Protein AF-T1B3M4-F1 (afdb_monomer_lite)

Radius of gyration: 19.56 Å; chains: 1; bounding box: 37×28×51 Å

Structure (mmCIF, N/CA/C/O backbone):
data_AF-T1B3M4-F1
#
_entry.id   AF-T1B3M4-F1
#
loop_
_atom_site.group_PDB
_atom_site.id
_atom_site.type_symbol
_atom_site.label_atom_id
_atom_site.label_alt_id
_atom_site.label_comp_id
_atom_site.label_asym_id
_atom_site.label_entity_id
_atom_site.label_seq_id
_atom_site.pdbx_PDB_ins_code
_atom_site.Cartn_x
_atom_site.Cartn_y
_atom_site.Cartn_z
_atom_site.occupancy
_atom_site.B_iso_or_equiv
_atom_site.auth_seq_id
_atom_site.auth_comp_id
_atom_site.auth_asym_id
_atom_site.auth_atom_id
_atom_site.pdbx_PDB_model_num
ATOM 1 N N . ILE A 1 1 ? -6.633 17.328 9.175 1.00 64.88 1 ILE A N 1
ATOM 2 C CA . ILE A 1 1 ? -6.558 16.501 7.938 1.00 64.88 1 ILE A CA 1
ATOM 3 C C . ILE A 1 1 ? -6.954 15.044 8.206 1.00 64.88 1 ILE A C 1
ATOM 5 O O . ILE A 1 1 ? -7.824 14.544 7.504 1.00 64.88 1 ILE A O 1
ATOM 9 N N . VAL A 1 2 ? -6.415 14.377 9.238 1.00 74.56 2 VAL A N 1
ATOM 10 C CA . VAL A 1 2 ? -6.780 12.979 9.587 1.00 74.56 2 VAL A CA 1
ATOM 11 C C . VAL A 1 2 ? -8.292 12.790 9.809 1.00 74.56 2 VAL A C 1
ATOM 13 O O . VAL A 1 2 ? -8.903 11.868 9.264 1.00 74.56 2 VAL A O 1
ATOM 16 N N . GLU A 1 3 ? -8.921 13.703 10.548 1.00 76.19 3 GLU A N 1
ATOM 17 C CA . GLU A 1 3 ? -10.367 13.686 10.828 1.00 76.19 3 GLU A CA 1
ATOM 18 C C . GLU A 1 3 ? -11.231 13.938 9.582 1.00 76.19 3 GLU A C 1
ATOM 20 O O . GLU A 1 3 ? -12.338 13.424 9.479 1.00 76.19 3 GLU A O 1
ATOM 25 N N . GLN A 1 4 ? -10.699 14.658 8.591 1.00 83.38 4 GLN A N 1
ATOM 26 C CA . GLN A 1 4 ? -11.384 14.985 7.332 1.00 83.38 4 GLN A CA 1
ATOM 27 C C . GLN A 1 4 ? -11.185 13.915 6.249 1.00 83.38 4 GLN A C 1
ATOM 29 O O . GLN A 1 4 ? -11.548 14.122 5.095 1.00 83.38 4 GLN A O 1
ATOM 34 N N . THR A 1 5 ? -10.596 12.771 6.607 1.00 89.25 5 THR A N 1
ATOM 35 C CA . THR A 1 5 ? -10.365 11.649 5.694 1.00 89.25 5 THR A CA 1
ATOM 36 C C . THR A 1 5 ? -11.416 10.563 5.955 1.00 89.25 5 THR A C 1
ATOM 38 O O . THR A 1 5 ? -11.250 9.785 6.903 1.00 89.25 5 THR A O 1
ATOM 41 N N . PRO A 1 6 ? -12.513 10.497 5.173 1.00 89.50 6 PRO A N 1
ATOM 42 C CA . PRO A 1 6 ? -13.626 9.584 5.444 1.00 89.50 6 PRO A CA 1
ATOM 43 C C . PRO A 1 6 ? -13.246 8.109 5.269 1.00 89.50 6 PRO A C 1
ATOM 45 O O . PRO A 1 6 ? -13.710 7.270 6.036 1.00 89.50 6 PRO A O 1
ATOM 48 N N . THR A 1 7 ? -12.368 7.804 4.309 1.00 94.94 7 THR A N 1
ATOM 49 C CA . THR A 1 7 ? -11.861 6.452 4.039 1.00 94.94 7 THR A CA 1
ATOM 50 C C . THR A 1 7 ? -10.416 6.339 4.490 1.00 94.94 7 THR A C 1
ATOM 52 O O . THR A 1 7 ? -9.549 7.019 3.947 1.00 94.94 7 THR A O 1
ATOM 55 N N . LYS A 1 8 ? -10.141 5.460 5.450 1.00 95.44 8 LYS A N 1
ATOM 56 C CA . LYS A 1 8 ? -8.786 5.192 5.943 1.00 95.44 8 LYS A CA 1
ATOM 57 C C . LYS A 1 8 ? -8.352 3.789 5.533 1.00 95.44 8 LYS A C 1
ATOM 59 O O . LYS A 1 8 ? -9.151 2.857 5.607 1.00 95.44 8 LYS A O 1
ATOM 64 N N . ILE A 1 9 ? -7.100 3.650 5.107 1.00 96.88 9 ILE A N 1
ATOM 65 C CA . ILE A 1 9 ? -6.488 2.370 4.739 1.00 96.88 9 ILE A CA 1
ATOM 66 C C . ILE A 1 9 ? -5.329 2.116 5.698 1.00 96.88 9 ILE A C 1
ATOM 68 O O . ILE A 1 9 ? -4.428 2.946 5.804 1.00 96.88 9 ILE A O 1
ATOM 72 N N . PHE A 1 10 ? -5.355 0.978 6.386 1.00 96.88 10 PHE A N 1
ATOM 73 C CA . PHE A 1 10 ? -4.313 0.578 7.325 1.00 96.88 10 PHE A CA 1
ATOM 74 C C . PHE A 1 10 ? -3.638 -0.702 6.853 1.00 96.88 10 PHE A C 1
ATOM 76 O O . PHE A 1 10 ? -4.274 -1.752 6.737 1.00 96.88 10 PHE A O 1
ATOM 83 N N . PHE A 1 11 ? -2.338 -0.599 6.612 1.00 97.56 11 PHE A N 1
ATOM 84 C CA . PHE A 1 11 ? -1.478 -1.735 6.312 1.00 97.56 11 PHE A CA 1
ATOM 85 C C . PHE A 1 11 ? -0.997 -2.413 7.600 1.00 97.56 11 PHE A C 1
ATOM 87 O O . PHE A 1 11 ? -1.019 -1.777 8.658 1.00 97.56 11 PHE A O 1
ATOM 94 N N . PRO A 1 12 ? -0.549 -3.678 7.519 1.00 97.62 12 PRO A N 1
ATOM 95 C CA . PRO A 1 12 ? 0.023 -4.387 8.655 1.00 97.62 12 PRO A CA 1
ATOM 96 C C . PRO A 1 12 ? 1.174 -3.585 9.258 1.00 97.62 12 PRO A C 1
ATOM 98 O O . PRO A 1 12 ? 2.078 -3.154 8.541 1.00 97.62 12 PRO A O 1
ATOM 101 N N . ASN A 1 13 ? 1.133 -3.364 10.569 1.00 97.19 13 ASN A N 1
ATOM 102 C CA . ASN A 1 13 ? 2.158 -2.599 11.266 1.00 97.19 13 ASN A CA 1
ATOM 103 C C . ASN A 1 13 ? 2.432 -3.203 12.655 1.00 97.19 13 ASN A C 1
ATOM 105 O O . ASN A 1 13 ? 1.787 -2.810 13.630 1.00 97.19 13 ASN A O 1
ATOM 109 N N . PRO A 1 14 ? 3.429 -4.099 12.785 1.00 95.88 14 PRO A N 1
ATOM 110 C CA . PRO A 1 14 ? 3.823 -4.675 14.074 1.00 95.88 14 PRO A CA 1
ATOM 111 C C . PRO A 1 14 ? 4.272 -3.630 15.105 1.00 95.88 14 PRO A C 1
ATOM 113 O O . PRO A 1 14 ? 4.131 -3.828 16.315 1.00 95.88 14 PRO A O 1
ATOM 116 N N . ALA A 1 15 ? 4.763 -2.480 14.637 1.00 97.00 15 ALA A N 1
ATOM 117 C CA . ALA A 1 15 ? 5.170 -1.358 15.473 1.00 97.00 15 ALA A CA 1
ATOM 118 C C . ALA A 1 15 ? 4.005 -0.420 15.846 1.00 97.00 15 ALA A C 1
ATOM 120 O O . ALA A 1 15 ? 4.235 0.575 16.528 1.00 97.00 15 ALA A O 1
ATOM 121 N N . ALA A 1 16 ? 2.762 -0.721 15.446 1.00 97.06 16 ALA A N 1
ATOM 122 C CA . ALA A 1 16 ? 1.603 0.101 15.781 1.00 97.06 16 ALA A CA 1
ATOM 123 C C . ALA A 1 16 ? 1.446 0.253 17.302 1.00 97.06 16 ALA A C 1
ATOM 125 O O . ALA A 1 16 ? 1.540 -0.725 18.055 1.00 97.06 16 ALA A O 1
ATOM 126 N N . VAL A 1 17 ? 1.169 1.477 17.745 1.00 97.69 17 VAL A N 1
ATOM 127 C CA . VAL A 1 17 ? 0.898 1.812 19.147 1.00 97.69 17 VAL A CA 1
ATOM 128 C C . VAL A 1 17 ? -0.564 2.207 19.317 1.00 97.69 17 VAL A C 1
ATOM 130 O O . VAL A 1 17 ? -1.163 2.816 18.431 1.00 97.69 17 VAL A O 1
ATOM 133 N N . ALA A 1 18 ? -1.153 1.833 20.453 1.00 97.31 18 ALA A N 1
ATOM 134 C CA . ALA A 1 18 ? -2.576 2.050 20.700 1.00 97.31 18 ALA A CA 1
ATOM 135 C C . ALA A 1 18 ? -2.943 3.542 20.755 1.00 97.31 18 ALA A C 1
ATOM 137 O O . ALA A 1 18 ? -4.020 3.902 20.292 1.00 97.31 18 ALA A O 1
ATOM 138 N N . GLU A 1 19 ? -2.043 4.401 21.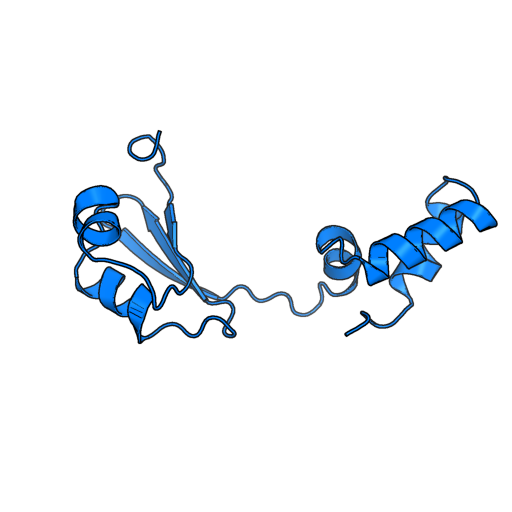245 1.00 97.38 19 GLU A N 1
ATOM 139 C CA . GLU A 1 19 ? -2.248 5.856 21.277 1.00 97.38 19 GLU A CA 1
ATOM 140 C C . GLU A 1 19 ? -2.613 6.399 19.889 1.00 97.38 19 GLU A C 1
ATOM 142 O O . GLU A 1 19 ? -3.690 6.955 19.691 1.00 97.38 19 GLU A O 1
ATOM 147 N N . ASP A 1 20 ? -1.789 6.117 18.884 1.00 96.19 20 ASP A N 1
ATOM 148 C CA . ASP A 1 20 ? -2.033 6.612 17.530 1.00 96.19 20 ASP A CA 1
ATOM 149 C C . ASP A 1 20 ? -3.224 5.907 16.870 1.00 96.19 20 ASP A C 1
ATOM 151 O O . ASP A 1 20 ? -4.052 6.534 16.214 1.00 96.19 20 ASP A O 1
ATOM 155 N N . TYR A 1 21 ? -3.334 4.587 17.030 1.00 96.56 21 TYR A N 1
ATOM 156 C CA . TYR A 1 21 ? -4.279 3.784 16.253 1.00 96.56 21 TYR A CA 1
ATOM 157 C C . TYR A 1 21 ? -5.695 3.792 16.834 1.00 96.56 21 TYR A C 1
ATOM 159 O O . TYR A 1 21 ? -6.670 3.940 16.097 1.00 96.56 21 TYR A O 1
ATOM 167 N N . VAL A 1 22 ? -5.823 3.672 18.150 1.00 96.38 22 VAL A N 1
ATOM 168 C CA . VAL A 1 22 ? -7.116 3.634 18.838 1.00 96.38 22 VAL A CA 1
ATOM 169 C C . VAL A 1 22 ? -7.569 5.051 19.163 1.00 96.38 22 VAL A C 1
ATOM 171 O O . VAL A 1 22 ? -8.669 5.436 18.769 1.00 96.38 22 VAL A O 1
ATOM 174 N N . HIS A 1 23 ? -6.723 5.847 19.825 1.00 93.25 23 HIS A N 1
ATOM 175 C CA . HIS A 1 23 ? -7.097 7.196 20.262 1.00 93.25 23 HIS A CA 1
ATOM 176 C C . HIS A 1 23 ? -6.950 8.237 19.145 1.00 93.25 23 HIS A C 1
ATOM 178 O O . HIS A 1 23 ? -7.817 9.097 19.008 1.00 93.25 23 HIS A O 1
ATOM 184 N N . GLY A 1 24 ? -5.925 8.120 18.295 1.00 92.81 24 GLY A N 1
ATOM 185 C CA . GLY A 1 24 ? -5.708 9.031 17.166 1.00 92.81 24 GLY A CA 1
ATOM 186 C C . GLY A 1 24 ? -6.560 8.723 15.927 1.00 92.81 24 GLY A C 1
ATOM 187 O O . GLY A 1 24 ? -7.174 9.621 15.351 1.00 92.81 24 GLY A O 1
ATOM 188 N N . PHE A 1 25 ? -6.620 7.459 15.494 1.00 92.88 25 PHE A N 1
ATOM 189 C CA . PHE A 1 25 ? -7.317 7.060 14.261 1.00 92.88 25 PHE A CA 1
ATOM 190 C C . PHE A 1 25 ? -8.724 6.486 14.471 1.00 92.88 25 PHE A C 1
ATOM 192 O O . PHE A 1 25 ? -9.444 6.278 13.486 1.00 92.88 25 PHE A O 1
ATOM 199 N N . GLY A 1 26 ? -9.133 6.255 15.721 1.00 93.06 26 GLY A N 1
ATOM 200 C CA . GLY A 1 26 ? -10.464 5.750 16.058 1.00 93.06 26 GLY A CA 1
ATOM 201 C C . GLY A 1 26 ? -10.671 4.276 15.707 1.00 93.06 26 GLY A C 1
ATOM 202 O O . GLY A 1 26 ? -11.796 3.864 15.408 1.00 93.06 26 GLY A O 1
ATOM 203 N N . LEU A 1 27 ? -9.601 3.476 15.678 1.00 96.62 27 LEU A N 1
ATOM 204 C CA . LEU A 1 27 ? -9.725 2.029 15.530 1.00 96.62 27 LEU A CA 1
ATOM 205 C C . LEU A 1 27 ? -10.294 1.418 16.812 1.00 96.62 27 LEU A C 1
ATOM 207 O O . LEU A 1 27 ? -9.973 1.824 17.924 1.00 96.62 27 LEU A O 1
ATOM 211 N N . THR A 1 28 ? -11.115 0.390 16.662 1.00 97.56 28 THR A N 1
ATOM 212 C CA . THR A 1 28 ? -11.481 -0.481 17.779 1.00 97.56 28 THR A CA 1
ATOM 213 C C . THR A 1 28 ? -10.279 -1.329 18.192 1.00 97.56 28 THR A C 1
ATOM 215 O O . THR A 1 28 ? -9.374 -1.586 17.395 1.00 97.56 28 THR A O 1
ATOM 218 N N . GLN A 1 29 ? -10.309 -1.874 19.408 1.00 97.69 29 GLN A N 1
ATOM 219 C CA . GLN A 1 29 ? -9.257 -2.789 19.867 1.00 97.69 29 GLN A CA 1
ATOM 220 C C . GLN A 1 29 ? -9.094 -4.014 18.956 1.00 97.69 29 GLN A C 1
ATOM 222 O O . GLN A 1 29 ? -7.981 -4.489 18.739 1.00 97.69 29 GLN A O 1
ATOM 227 N N . ARG A 1 30 ? -10.192 -4.504 18.363 1.00 97.69 30 ARG A N 1
ATOM 228 C CA . ARG A 1 30 ? -10.161 -5.629 17.421 1.00 97.69 30 ARG A CA 1
ATOM 229 C C . ARG A 1 30 ? -9.452 -5.270 16.118 1.00 97.69 30 ARG A C 1
ATOM 231 O O . ARG A 1 30 ? -8.703 -6.100 15.601 1.00 97.69 30 ARG A O 1
ATOM 238 N N . GLU A 1 31 ? -9.718 -4.075 15.592 1.00 98.19 31 GLU A N 1
ATOM 239 C CA . GLU A 1 31 ? -9.081 -3.552 14.380 1.00 98.19 31 GLU A CA 1
ATOM 240 C C . GLU A 1 31 ? -7.587 -3.287 14.622 1.00 98.19 31 GLU A C 1
ATOM 242 O O . GLU A 1 31 ? -6.756 -3.665 13.800 1.00 98.19 31 GLU A O 1
ATOM 247 N N . PHE A 1 32 ? -7.231 -2.718 15.777 1.00 98.25 32 PHE A N 1
ATOM 248 C CA . PHE A 1 32 ? -5.839 -2.518 16.180 1.00 98.25 32 PHE A CA 1
ATOM 249 C C . PHE A 1 32 ? -5.068 -3.843 16.288 1.00 98.25 32 PHE A C 1
ATOM 251 O O . PHE A 1 32 ? -4.015 -3.985 15.669 1.00 98.25 32 PHE A O 1
ATOM 258 N N . ALA A 1 33 ? -5.617 -4.840 16.992 1.00 98.00 33 ALA A N 1
ATOM 259 C CA . ALA A 1 33 ? -5.003 -6.167 17.094 1.00 98.00 33 ALA A CA 1
ATOM 260 C C . ALA A 1 33 ? -4.840 -6.837 15.719 1.00 98.00 33 ALA A C 1
ATOM 262 O O . ALA A 1 33 ? -3.838 -7.499 15.455 1.00 98.00 33 ALA A O 1
ATOM 263 N N . LEU A 1 34 ? -5.800 -6.628 14.810 1.00 97.56 34 LEU A N 1
ATOM 264 C CA . LEU A 1 34 ? -5.711 -7.133 13.443 1.00 97.56 34 LEU A CA 1
ATOM 265 C C . LEU A 1 34 ? -4.503 -6.543 12.701 1.00 97.56 34 LEU A C 1
ATOM 267 O O . LEU A 1 34 ? -3.713 -7.289 12.128 1.00 97.56 34 LEU A O 1
ATOM 271 N N . ILE A 1 35 ? -4.346 -5.219 12.756 1.00 97.44 35 ILE A N 1
ATOM 272 C CA . ILE A 1 35 ? -3.252 -4.486 12.103 1.00 97.44 35 ILE A CA 1
ATOM 273 C C . ILE A 1 35 ? -1.887 -4.835 12.707 1.00 97.44 35 ILE A C 1
ATOM 275 O O . ILE A 1 35 ? -0.906 -4.939 11.970 1.00 97.44 35 ILE A O 1
ATOM 279 N N . LYS A 1 36 ? -1.811 -4.982 14.034 1.00 97.69 36 LYS A N 1
ATOM 280 C CA . LYS A 1 36 ? -0.545 -5.178 14.746 1.00 97.69 36 LYS A CA 1
ATOM 281 C C . LYS A 1 36 ? -0.036 -6.617 14.683 1.00 97.69 36 LYS A C 1
ATOM 283 O O . LYS A 1 36 ? 1.168 -6.820 14.579 1.00 97.69 36 LYS A O 1
ATOM 288 N N . GLU A 1 37 ? -0.930 -7.600 14.776 1.00 96.38 37 GLU A N 1
ATOM 289 C CA . GLU A 1 37 ? -0.533 -8.983 15.085 1.00 96.38 37 GLU A CA 1
ATOM 290 C C . GLU A 1 37 ? -1.014 -10.017 14.065 1.00 96.38 37 GLU A C 1
ATOM 292 O O . GLU A 1 37 ? -0.400 -11.073 13.947 1.00 96.38 37 GLU A O 1
ATOM 297 N N . GLN A 1 38 ? -2.118 -9.763 13.353 1.00 95.38 38 GLN A N 1
ATOM 298 C CA . GLN A 1 38 ? -2.799 -10.819 12.587 1.00 95.38 38 GLN A CA 1
ATOM 299 C C . GLN A 1 38 ? -2.609 -10.703 11.080 1.00 95.38 38 GLN A C 1
ATOM 301 O O . GLN A 1 38 ? -2.622 -11.719 10.387 1.00 95.38 38 GLN A O 1
ATOM 306 N N . LEU A 1 39 ? -2.479 -9.485 10.551 1.00 95.25 39 LEU A N 1
ATOM 307 C CA . LEU A 1 39 ? -2.179 -9.317 9.139 1.00 95.25 39 LEU A CA 1
ATOM 308 C C . LEU A 1 39 ? -0.681 -9.490 8.889 1.00 95.25 39 LEU A C 1
ATOM 310 O O . LEU A 1 39 ? 0.151 -8.862 9.538 1.00 95.25 39 LEU A O 1
ATOM 314 N N . ASP A 1 40 ? -0.356 -10.305 7.893 1.00 92.19 40 ASP A N 1
ATOM 315 C CA . ASP A 1 40 ? 1.008 -10.475 7.403 1.00 92.19 40 ASP A CA 1
ATOM 316 C C . ASP A 1 40 ? 1.356 -9.345 6.407 1.00 92.19 40 ASP A C 1
ATOM 318 O O . ASP A 1 40 ? 0.629 -9.171 5.418 1.00 92.19 40 ASP A O 1
ATOM 322 N N . PRO A 1 41 ? 2.456 -8.588 6.617 1.00 88.12 41 PRO A N 1
ATOM 323 C CA . PRO A 1 41 ? 2.965 -7.599 5.663 1.00 88.12 41 PRO A CA 1
ATOM 324 C C . PRO A 1 41 ? 3.105 -8.114 4.220 1.00 88.12 41 PRO A C 1
ATOM 326 O O . PRO A 1 41 ? 2.911 -7.347 3.277 1.00 88.12 41 PRO A O 1
ATOM 329 N N . GLY A 1 42 ? 3.409 -9.402 4.027 1.00 86.56 42 GLY A N 1
ATOM 330 C CA . GLY A 1 42 ? 3.560 -10.019 2.706 1.00 86.56 42 GLY A CA 1
ATOM 331 C C . GLY A 1 42 ? 2.243 -10.411 2.027 1.00 86.56 42 GLY A C 1
ATOM 332 O O . GLY A 1 42 ? 2.205 -10.590 0.808 1.00 86.56 42 GLY A O 1
ATOM 333 N N . ALA A 1 43 ? 1.140 -10.502 2.774 1.00 89.06 43 ALA A N 1
ATOM 334 C CA . ALA A 1 43 ? -0.116 -11.069 2.278 1.00 89.06 43 ALA A CA 1
ATOM 335 C C . ALA A 1 43 ? -0.944 -10.121 1.392 1.00 89.06 43 ALA A C 1
ATOM 337 O O . ALA A 1 43 ? -2.021 -10.499 0.926 1.00 89.06 43 ALA A O 1
ATOM 338 N N . ARG A 1 44 ? -0.469 -8.888 1.159 1.00 92.25 44 ARG A N 1
ATOM 339 C CA . ARG A 1 44 ? -1.189 -7.838 0.408 1.00 92.25 44 ARG A CA 1
ATOM 340 C C . ARG A 1 44 ? -2.586 -7.564 0.973 1.00 92.25 44 ARG A C 1
ATOM 342 O O . ARG A 1 44 ? -3.511 -7.239 0.230 1.00 92.25 44 ARG A O 1
ATOM 349 N N . MET A 1 45 ? -2.741 -7.719 2.285 1.00 96.50 45 MET A N 1
ATOM 350 C CA . MET A 1 45 ? -3.988 -7.450 2.990 1.00 96.50 45 MET A CA 1
ATOM 351 C C . MET A 1 45 ? -3.911 -6.133 3.752 1.00 96.50 45 MET A C 1
ATOM 353 O O 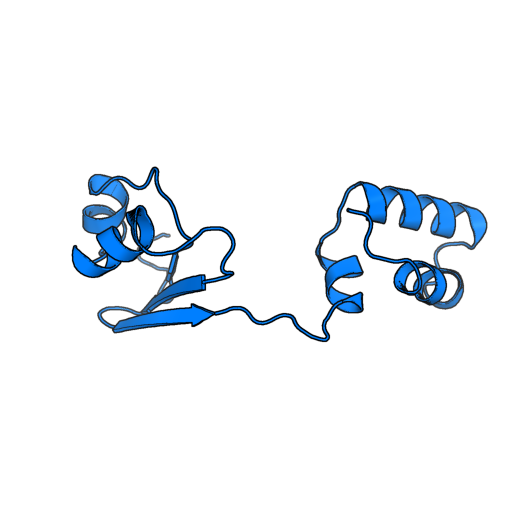. MET A 1 45 ? -2.859 -5.770 4.273 1.00 96.50 45 MET A O 1
ATOM 357 N N . PHE A 1 46 ? -5.034 -5.429 3.839 1.00 97.81 46 PHE A N 1
ATOM 358 C CA . PHE A 1 46 ? -5.155 -4.184 4.596 1.00 97.81 46 PHE A CA 1
ATOM 359 C C . PHE A 1 46 ? -6.586 -3.977 5.082 1.00 97.81 46 PHE A C 1
ATOM 361 O O . PHE A 1 46 ? -7.541 -4.502 4.508 1.00 97.81 46 PHE A O 1
ATOM 368 N N . LEU A 1 47 ? -6.732 -3.184 6.140 1.00 98.12 47 LEU A N 1
ATOM 369 C CA . LEU A 1 47 ? -8.030 -2.769 6.654 1.00 98.12 47 LEU A CA 1
ATOM 370 C C . LEU A 1 47 ? -8.477 -1.489 5.943 1.00 98.12 47 LEU A C 1
ATOM 372 O O . LEU A 1 47 ? -7.760 -0.490 5.963 1.00 98.12 47 LEU A O 1
ATOM 376 N N . VAL A 1 48 ? -9.679 -1.492 5.376 1.00 97.94 48 VAL A N 1
ATOM 377 C CA . VAL A 1 48 ? -10.374 -0.278 4.936 1.00 97.94 48 VAL A CA 1
ATOM 378 C C . VAL A 1 48 ? -11.402 0.087 5.996 1.00 97.94 48 VAL A C 1
ATOM 380 O O . VAL A 1 48 ? -12.229 -0.749 6.350 1.00 97.94 48 VAL A O 1
ATOM 383 N N . LYS A 1 49 ? -11.367 1.324 6.495 1.00 96.50 49 LYS A N 1
ATOM 384 C CA . LYS A 1 49 ? -12.305 1.848 7.496 1.00 96.50 49 LYS A CA 1
ATOM 385 C C . LYS A 1 49 ? -13.040 3.075 6.965 1.00 96.50 49 LYS A C 1
ATOM 387 O O . LYS A 1 49 ? -12.408 4.015 6.482 1.00 96.50 49 LYS A O 1
ATOM 392 N N . GLN A 1 50 ? -14.362 3.080 7.118 1.00 95.12 50 GLN A N 1
ATOM 393 C CA . GLN A 1 50 ? -15.241 4.220 6.860 1.00 95.12 50 GLN A CA 1
ATOM 394 C C . GLN A 1 50 ? -16.199 4.396 8.039 1.00 95.12 50 GLN A C 1
ATOM 396 O O . GLN A 1 50 ? -17.095 3.584 8.267 1.00 95.12 50 GLN A O 1
ATOM 401 N N . GLY A 1 51 ? -15.982 5.453 8.825 1.00 90.00 51 GLY A N 1
ATOM 402 C CA . GLY A 1 51 ? -16.711 5.665 10.076 1.00 90.00 51 GLY A CA 1
ATOM 403 C C . GLY A 1 51 ? -16.594 4.454 11.011 1.00 90.00 51 GLY A C 1
ATOM 404 O O . GLY A 1 51 ? -15.491 4.044 11.375 1.00 90.00 51 GLY A O 1
ATOM 405 N N . GLN A 1 52 ? -17.736 3.860 11.359 1.00 91.25 52 GLN A N 1
ATOM 406 C CA . GLN A 1 52 ? -17.815 2.698 12.254 1.00 91.25 52 GLN A CA 1
ATOM 407 C C . GLN A 1 52 ? -17.687 1.348 11.537 1.00 91.25 52 GLN A C 1
ATOM 409 O O . GLN A 1 52 ? -17.699 0.311 12.195 1.00 91.25 52 GLN A O 1
ATOM 414 N N . GLN A 1 53 ? -17.583 1.344 10.209 1.00 95.56 53 GLN A N 1
ATOM 415 C CA . GLN A 1 53 ? -17.482 0.127 9.412 1.00 95.56 53 GLN A CA 1
ATOM 416 C C . GLN A 1 53 ? -16.040 -0.109 8.983 1.00 95.56 53 GLN A C 1
ATOM 418 O O . GLN A 1 53 ? -15.320 0.831 8.631 1.00 95.56 53 GLN A O 1
ATOM 423 N N . SER A 1 54 ? -15.632 -1.373 8.971 1.00 97.19 54 SER A N 1
ATOM 424 C CA . SER A 1 54 ? -14.355 -1.769 8.399 1.00 97.19 54 SER A CA 1
ATOM 425 C C . SER A 1 54 ? -14.401 -3.149 7.767 1.00 97.19 54 SER A C 1
ATOM 427 O O . SER A 1 54 ? -15.195 -4.011 8.148 1.00 97.19 54 SER A O 1
ATOM 429 N N . VAL A 1 55 ? -13.553 -3.333 6.760 1.00 97.75 55 VAL A N 1
ATOM 430 C CA . VAL A 1 55 ? -13.393 -4.584 6.020 1.00 97.75 55 VAL A CA 1
ATOM 431 C C . VAL A 1 55 ? -11.913 -4.853 5.800 1.00 97.75 55 VAL A C 1
ATOM 433 O O . VAL A 1 55 ? -11.126 -3.926 5.604 1.00 97.75 55 VAL A O 1
ATOM 436 N N . VAL A 1 56 ? -11.527 -6.125 5.822 1.00 97.62 56 VAL A N 1
ATOM 437 C CA . VAL A 1 56 ? -10.197 -6.539 5.372 1.00 97.62 56 VAL A CA 1
ATOM 438 C C . VAL A 1 56 ? -10.280 -6.832 3.883 1.00 97.62 56 VAL A C 1
ATOM 440 O O . VAL A 1 56 ? -11.090 -7.652 3.454 1.00 97.62 56 VAL A O 1
ATOM 443 N N . CYS A 1 57 ? -9.437 -6.166 3.108 1.00 97.38 57 CYS A N 1
ATOM 444 C CA . CYS A 1 57 ? -9.310 -6.373 1.673 1.00 97.38 57 CYS A CA 1
ATOM 445 C C . CYS A 1 57 ? -7.998 -7.096 1.368 1.00 97.38 57 CYS A C 1
ATOM 447 O O . CYS A 1 57 ? -7.010 -6.910 2.077 1.00 97.38 57 CYS A O 1
ATOM 449 N N . ARG A 1 58 ? -7.978 -7.868 0.276 1.00 95.75 58 ARG A N 1
ATOM 450 C CA . ARG A 1 58 ? -6.755 -8.399 -0.337 1.00 95.75 58 ARG A CA 1
ATOM 451 C C . ARG A 1 58 ? -6.545 -7.725 -1.687 1.00 95.75 58 ARG A C 1
ATOM 453 O O . ARG A 1 58 ? -7.454 -7.730 -2.513 1.00 95.75 58 ARG A O 1
ATOM 460 N N . LEU A 1 59 ? -5.353 -7.186 -1.919 1.00 93.44 59 LEU A N 1
ATOM 461 C CA . LEU A 1 59 ? -4.953 -6.653 -3.216 1.00 93.44 59 LEU A CA 1
ATOM 462 C C . LEU A 1 59 ? -4.363 -7.765 -4.077 1.00 93.44 59 LEU A C 1
ATOM 464 O O . LEU A 1 59 ? -3.190 -8.127 -3.959 1.00 93.44 59 LEU A O 1
ATOM 468 N N . ASP A 1 60 ? -5.211 -8.303 -4.942 1.00 91.94 60 ASP A N 1
ATOM 469 C CA . ASP A 1 60 ? -4.807 -9.221 -5.992 1.00 91.94 60 ASP A CA 1
ATOM 470 C C . ASP A 1 60 ? -4.316 -8.425 -7.206 1.00 91.94 60 ASP A C 1
ATOM 472 O O . ASP A 1 60 ? -5.032 -7.565 -7.713 1.00 91.94 60 ASP A O 1
ATOM 476 N N . LEU A 1 61 ? -3.080 -8.681 -7.631 1.00 89.94 61 LEU A N 1
ATOM 477 C CA . LEU A 1 61 ? -2.469 -8.046 -8.809 1.00 89.94 61 LEU A CA 1
ATOM 478 C C . LEU A 1 61 ? -2.070 -9.093 -9.852 1.00 89.94 61 LEU A C 1
ATOM 480 O O . LEU A 1 61 ? -1.194 -8.835 -10.673 1.00 89.94 61 LEU A O 1
ATOM 484 N N . SER A 1 62 ? -2.633 -10.299 -9.764 1.00 91.00 62 SER A N 1
ATOM 485 C CA . SER A 1 62 ? -2.415 -11.326 -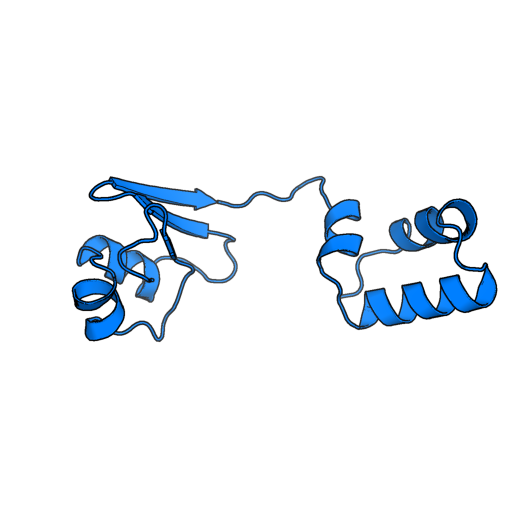10.780 1.00 91.00 62 SER A CA 1
ATOM 486 C C . SER A 1 62 ? -2.851 -10.812 -12.154 1.00 91.00 62 SER A C 1
ATOM 488 O O . SER A 1 62 ? -3.927 -10.231 -12.293 1.00 91.00 62 SER A O 1
ATOM 490 N N . GLY A 1 63 ? -1.997 -10.991 -13.165 1.00 91.62 63 GLY A N 1
ATOM 491 C CA . GLY A 1 63 ? -2.267 -10.529 -14.528 1.00 91.62 63 GLY A CA 1
ATOM 492 C C . GLY A 1 63 ? -1.967 -9.049 -14.783 1.00 91.62 63 GLY A C 1
ATOM 493 O O . GLY A 1 63 ? -2.261 -8.573 -15.875 1.00 91.62 63 GLY A O 1
ATOM 494 N N . LEU A 1 64 ? -1.416 -8.320 -13.801 1.00 91.50 64 LEU A N 1
ATOM 495 C CA . LEU A 1 64 ? -1.003 -6.915 -13.935 1.00 91.50 64 LEU A CA 1
ATOM 496 C C . LEU A 1 64 ? 0.524 -6.755 -13.967 1.00 91.50 64 LEU A C 1
ATOM 498 O O . LEU A 1 64 ? 1.075 -5.768 -13.478 1.00 91.50 64 LEU A O 1
ATOM 502 N N . GLU A 1 65 ? 1.258 -7.752 -14.458 1.00 88.88 65 GLU A N 1
ATOM 503 C CA . GLU A 1 65 ? 2.721 -7.766 -14.398 1.00 88.88 65 GLU A CA 1
ATOM 504 C C . GLU A 1 65 ? 3.340 -6.607 -15.194 1.00 88.88 65 GLU A C 1
ATOM 506 O O . GLU A 1 65 ? 4.289 -5.978 -14.717 1.00 88.88 65 GLU A O 1
ATOM 511 N N . ALA A 1 66 ? 2.781 -6.286 -16.364 1.00 89.00 66 ALA A N 1
ATOM 512 C CA . ALA A 1 66 ? 3.241 -5.191 -17.216 1.00 89.00 66 ALA A CA 1
ATOM 513 C C . ALA A 1 66 ? 3.008 -3.825 -16.549 1.00 89.00 66 ALA A C 1
ATOM 515 O O . ALA A 1 66 ? 3.923 -3.008 -16.431 1.00 89.00 66 ALA A O 1
ATOM 516 N N . GLU A 1 67 ? 1.806 -3.602 -16.024 1.00 90.75 67 GLU A N 1
ATOM 517 C CA . GLU A 1 67 ? 1.430 -2.399 -15.286 1.00 90.75 67 GLU A CA 1
ATOM 518 C C . GLU A 1 67 ? 2.303 -2.245 -14.042 1.00 90.75 67 GLU A C 1
ATOM 520 O O . GLU A 1 67 ? 2.790 -1.153 -13.747 1.00 90.75 67 GLU A O 1
ATOM 525 N N . MET A 1 68 ? 2.576 -3.345 -13.338 1.00 90.00 68 MET A N 1
ATOM 526 C CA . MET A 1 68 ? 3.454 -3.338 -12.176 1.00 90.00 68 MET A CA 1
ATOM 527 C C . MET A 1 68 ? 4.901 -3.005 -12.533 1.00 90.00 68 MET A C 1
ATOM 529 O O . MET A 1 68 ? 5.572 -2.352 -11.730 1.00 90.00 68 MET A O 1
ATOM 533 N N . GLN A 1 69 ? 5.408 -3.388 -13.708 1.00 87.81 69 GLN A N 1
ATOM 534 C CA . GLN A 1 69 ? 6.733 -2.939 -14.149 1.00 87.81 69 GLN A CA 1
ATOM 535 C C . GLN A 1 69 ? 6.793 -1.424 -14.334 1.00 87.81 69 GLN A C 1
ATOM 537 O O . GLN A 1 69 ? 7.775 -0.806 -13.923 1.00 87.81 69 GLN A O 1
ATOM 542 N N . VAL A 1 70 ? 5.730 -0.825 -14.870 1.00 88.62 70 VAL A N 1
ATOM 543 C CA . VAL A 1 70 ? 5.644 0.626 -15.078 1.00 88.62 70 VAL A CA 1
ATOM 544 C C . VAL A 1 70 ? 5.453 1.369 -13.751 1.00 88.62 70 VAL A C 1
ATOM 546 O O . VAL A 1 70 ? 6.197 2.298 -13.447 1.00 88.62 70 VAL A O 1
ATOM 549 N N . ILE A 1 71 ? 4.491 0.948 -12.927 1.00 89.94 71 I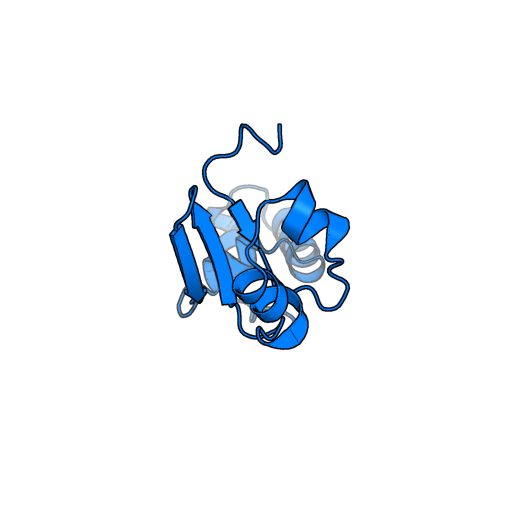LE A N 1
ATOM 550 C CA . ILE A 1 71 ? 4.074 1.674 -11.716 1.00 89.94 71 ILE A CA 1
ATOM 551 C C . ILE A 1 71 ? 5.072 1.497 -10.565 1.00 89.94 71 ILE A C 1
ATOM 553 O O . ILE A 1 71 ? 5.239 2.402 -9.751 1.00 89.94 71 ILE A O 1
ATOM 557 N N . SER A 1 72 ? 5.761 0.352 -10.477 1.00 88.75 72 SER A N 1
ATOM 558 C CA . SER A 1 72 ? 6.669 0.077 -9.351 1.00 88.75 72 SER A CA 1
ATOM 559 C C . SER A 1 72 ? 7.898 0.985 -9.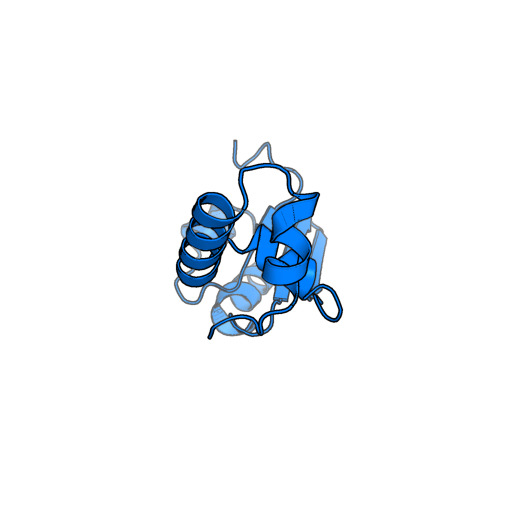299 1.00 88.75 72 SER A C 1
ATOM 561 O O . SER A 1 72 ? 8.518 1.072 -8.241 1.00 88.75 72 SER A O 1
ATOM 563 N N . ALA A 1 73 ? 8.272 1.615 -10.423 1.00 87.19 73 ALA A N 1
ATOM 564 C CA . ALA A 1 73 ? 9.416 2.522 -10.547 1.00 87.19 73 ALA A CA 1
ATOM 565 C C . ALA A 1 73 ? 10.704 2.010 -9.861 1.00 87.19 73 ALA A C 1
ATOM 567 O O . ALA A 1 73 ? 11.502 2.785 -9.330 1.00 87.19 73 ALA A O 1
ATOM 568 N N . ARG A 1 74 ? 10.918 0.686 -9.855 1.00 90.06 74 ARG A N 1
ATOM 569 C CA . ARG A 1 74 ? 12.090 0.059 -9.226 1.00 90.06 74 ARG A CA 1
ATOM 570 C C . ARG A 1 74 ? 13.365 0.592 -9.865 1.00 90.06 74 ARG A C 1
ATOM 572 O O . ARG A 1 74 ? 13.422 0.761 -11.081 1.00 90.06 74 ARG A O 1
ATOM 579 N N . SER A 1 75 ? 14.429 0.775 -9.083 1.00 92.88 75 SER A N 1
ATOM 580 C CA . SER A 1 75 ? 15.697 1.311 -9.602 1.00 92.88 75 SER A CA 1
ATOM 581 C C . SER A 1 75 ? 16.272 0.485 -10.759 1.00 92.88 75 SER A C 1
ATOM 583 O O . SER A 1 75 ? 16.863 1.048 -11.675 1.00 92.88 75 SER A O 1
ATOM 585 N N . SER A 1 76 ? 16.089 -0.840 -10.745 1.00 90.62 76 SER A N 1
ATOM 586 C CA . SER A 1 76 ? 16.446 -1.733 -11.856 1.00 90.62 76 SER A CA 1
ATOM 587 C C . SER A 1 76 ? 15.641 -1.427 -13.124 1.00 90.62 76 SER A C 1
ATOM 589 O O . SER A 1 76 ? 16.231 -1.244 -14.190 1.00 90.62 76 SER A O 1
ATOM 591 N N . GLY A 1 77 ? 14.319 -1.291 -12.996 1.00 91.56 77 GLY A N 1
ATOM 592 C CA . GLY A 1 77 ? 13.421 -0.889 -14.080 1.00 91.56 77 GLY A CA 1
ATOM 593 C C . GLY A 1 77 ? 13.770 0.491 -14.640 1.00 91.56 77 GLY A C 1
ATOM 594 O O . GLY A 1 77 ? 13.924 0.638 -15.848 1.00 91.56 77 GLY A O 1
ATOM 595 N N . LEU A 1 78 ? 14.010 1.480 -13.776 1.00 93.38 78 LEU A N 1
ATOM 596 C CA . LEU A 1 78 ? 14.390 2.832 -14.195 1.00 93.38 78 LEU A CA 1
ATOM 597 C C . LEU A 1 78 ? 15.728 2.865 -14.943 1.00 93.38 78 LEU A C 1
ATOM 599 O O . LEU A 1 78 ? 15.831 3.538 -15.966 1.00 93.38 78 LEU A O 1
ATOM 603 N N . ARG A 1 79 ? 16.743 2.115 -14.486 1.00 94.25 79 ARG A N 1
ATOM 604 C CA . ARG A 1 79 ? 18.028 1.999 -15.203 1.00 94.25 79 ARG A CA 1
ATOM 605 C C . ARG A 1 79 ? 17.838 1.431 -16.604 1.00 94.25 79 ARG A C 1
ATOM 607 O O . ARG A 1 79 ? 18.400 1.953 -17.561 1.00 94.25 79 ARG A O 1
ATOM 614 N N . ARG A 1 80 ? 17.024 0.384 -16.723 1.00 92.62 80 ARG A N 1
ATOM 615 C CA . ARG A 1 80 ? 16.732 -0.250 -18.006 1.00 92.62 80 ARG A CA 1
ATOM 616 C C . ARG A 1 80 ? 15.946 0.665 -18.938 1.00 92.62 80 ARG A C 1
ATOM 618 O O . ARG A 1 80 ? 16.325 0.812 -20.094 1.00 92.62 80 ARG A O 1
ATOM 625 N N . MET A 1 81 ? 14.901 1.311 -18.427 1.00 94.38 81 MET A N 1
ATOM 626 C CA . MET A 1 81 ? 14.145 2.321 -19.163 1.00 94.38 81 MET A CA 1
ATOM 627 C C . MET A 1 81 ? 15.079 3.427 -19.670 1.00 94.38 81 MET A C 1
ATOM 629 O O . MET A 1 81 ? 15.031 3.773 -20.842 1.00 94.38 81 MET A O 1
ATOM 633 N N . SER A 1 82 ? 15.982 3.932 -18.824 1.00 95.38 82 SER A N 1
ATOM 634 C CA . SER A 1 82 ? 16.943 4.969 -19.216 1.00 95.38 82 SER A CA 1
ATOM 635 C C . SER A 1 82 ? 17.899 4.520 -20.323 1.00 95.38 82 SER A C 1
ATOM 637 O O . SER A 1 82 ? 18.219 5.329 -21.190 1.00 95.38 82 SER A O 1
ATOM 639 N N . ALA A 1 83 ? 18.354 3.264 -20.309 1.00 95.81 83 ALA A N 1
ATOM 640 C CA . ALA A 1 83 ? 19.190 2.716 -21.377 1.00 95.81 83 ALA A CA 1
ATOM 641 C C . ALA A 1 83 ? 18.419 2.637 -22.703 1.00 95.81 83 ALA A C 1
ATOM 643 O O . ALA A 1 83 ? 18.886 3.138 -23.722 1.00 95.81 83 ALA A O 1
ATOM 644 N N . LEU A 1 84 ? 17.191 2.112 -22.670 1.00 95.75 84 LEU A N 1
ATOM 645 C CA . LEU A 1 84 ? 16.342 2.019 -23.857 1.00 95.75 84 LEU A CA 1
ATOM 646 C C . LEU A 1 84 ? 15.985 3.400 -24.428 1.00 95.75 84 LEU A C 1
ATOM 648 O O . LEU A 1 84 ? 16.015 3.587 -25.641 1.00 95.75 84 LEU A O 1
ATOM 652 N N . LEU A 1 85 ? 15.709 4.382 -23.564 1.00 96.75 85 LEU A N 1
ATOM 653 C CA . LEU A 1 85 ? 15.472 5.771 -23.967 1.00 96.75 85 LEU A CA 1
ATOM 654 C C . LEU A 1 85 ? 16.702 6.394 -24.640 1.00 96.75 85 LEU A C 1
ATOM 656 O O . LEU A 1 85 ? 16.560 7.145 -25.604 1.00 96.75 85 LEU A O 1
ATOM 660 N N . HIS A 1 86 ? 17.906 6.090 -24.146 1.00 97.31 86 HIS A N 1
ATOM 661 C CA . HIS A 1 86 ? 19.152 6.577 -24.737 1.00 97.31 86 HIS A CA 1
ATOM 662 C C . HIS A 1 86 ? 19.410 5.963 -26.119 1.00 97.31 86 HIS A C 1
ATOM 664 O O . HIS A 1 86 ? 19.806 6.668 -27.043 1.00 97.31 86 HIS A O 1
ATOM 670 N N . GLU A 1 87 ? 19.151 4.664 -26.271 1.00 96.56 87 GLU A N 1
ATOM 671 C CA . GLU A 1 87 ? 19.405 3.922 -27.509 1.00 96.56 87 GLU A CA 1
ATOM 672 C C . GLU A 1 87 ? 18.342 4.164 -28.592 1.00 96.56 87 GLU A C 1
ATOM 674 O O . GLU A 1 87 ? 18.655 4.118 -29.781 1.00 96.56 87 GLU A O 1
ATOM 679 N N . ARG A 1 88 ? 17.082 4.400 -28.201 1.00 96.25 88 ARG A N 1
ATOM 680 C CA . ARG A 1 88 ? 15.920 4.342 -29.113 1.00 96.25 88 ARG A CA 1
ATOM 681 C C . ARG A 1 88 ? 15.078 5.617 -29.155 1.00 96.25 88 ARG A C 1
ATOM 683 O O . ARG A 1 88 ? 14.081 5.689 -29.881 1.00 96.25 88 ARG A O 1
ATOM 690 N N . GLY A 1 89 ? 15.490 6.636 -28.404 1.00 95.75 89 GLY A N 1
ATOM 691 C CA . GLY A 1 89 ? 14.777 7.899 -28.275 1.00 95.75 89 GLY A CA 1
ATOM 692 C C . GLY A 1 89 ? 13.575 7.813 -27.335 1.00 95.75 89 GLY A C 1
ATOM 693 O O . GLY A 1 89 ? 13.323 6.804 -26.682 1.00 95.75 89 GLY A O 1
ATOM 694 N N . THR A 1 90 ? 12.827 8.911 -27.246 1.00 96.06 90 THR A N 1
ATOM 695 C CA . THR A 1 90 ? 11.791 9.094 -26.221 1.00 96.06 90 THR A CA 1
ATOM 696 C C . THR A 1 90 ? 10.395 8.630 -26.627 1.00 96.06 90 THR A C 1
ATOM 698 O O . THR A 1 90 ? 9.548 8.501 -25.745 1.00 96.06 90 THR A O 1
ATOM 701 N N . ASP A 1 91 ? 10.138 8.350 -27.912 1.00 97.06 91 ASP A N 1
ATOM 702 C CA . ASP A 1 91 ? 8.840 7.831 -28.367 1.00 97.06 91 ASP A CA 1
ATOM 703 C C . ASP A 1 91 ? 8.600 6.429 -27.769 1.00 97.06 91 ASP A C 1
ATOM 705 O O . ASP A 1 91 ? 9.364 5.509 -28.078 1.00 97.06 91 ASP A O 1
ATOM 709 N N . PRO A 1 92 ? 7.558 6.233 -26.931 1.00 94.38 92 PRO A N 1
ATOM 710 C CA . PRO A 1 92 ? 7.248 4.943 -26.314 1.00 94.38 92 PRO A CA 1
ATOM 711 C C . PRO A 1 92 ? 7.133 3.787 -27.303 1.00 94.38 92 PRO A C 1
ATOM 713 O O . PRO A 1 92 ? 7.484 2.661 -26.957 1.00 94.38 92 PRO A O 1
ATOM 716 N N . LYS A 1 93 ? 6.719 4.055 -28.548 1.00 96.25 93 LYS A N 1
ATOM 717 C CA . LYS A 1 93 ? 6.626 3.032 -29.602 1.00 96.25 93 LYS A CA 1
ATOM 718 C C . LYS A 1 93 ? 7.963 2.355 -29.907 1.00 96.25 93 LYS A C 1
ATOM 720 O O . LYS A 1 93 ? 7.970 1.256 -30.445 1.00 96.25 93 LYS A O 1
ATOM 725 N N . ASN A 1 94 ? 9.080 2.997 -29.571 1.00 96.25 94 ASN A N 1
ATOM 726 C CA . ASN A 1 94 ? 10.412 2.493 -29.886 1.00 96.25 94 ASN A CA 1
ATOM 727 C C . ASN A 1 94 ? 11.013 1.623 -28.769 1.00 96.25 94 ASN A C 1
ATOM 729 O O . ASN A 1 94 ? 11.962 0.880 -29.025 1.00 96.25 94 ASN A O 1
ATOM 733 N N . TRP A 1 95 ? 10.520 1.728 -27.530 1.00 94.56 95 TRP A N 1
ATOM 734 C CA . TRP A 1 95 ? 11.182 1.129 -26.364 1.00 94.56 95 TRP A CA 1
ATOM 735 C C . TRP A 1 95 ? 10.260 0.429 -25.363 1.00 94.56 95 TRP A C 1
ATOM 737 O O . TRP A 1 95 ? 10.754 -0.364 -24.561 1.00 94.56 95 TRP A O 1
ATOM 747 N N . LEU A 1 96 ? 8.954 0.711 -25.368 1.00 93.88 96 LEU A N 1
ATOM 748 C CA . LEU A 1 96 ? 8.042 0.224 -24.333 1.00 93.88 96 LEU A CA 1
ATOM 749 C C . LEU A 1 96 ? 7.854 -1.296 -24.386 1.00 93.88 96 LEU A C 1
ATOM 751 O O . LEU A 1 96 ? 7.933 -1.937 -23.345 1.00 93.88 96 LEU A O 1
ATOM 755 N N . ASP A 1 97 ? 7.662 -1.877 -25.570 1.00 93.75 97 ASP A N 1
ATOM 756 C CA . ASP A 1 97 ? 7.459 -3.327 -25.710 1.00 93.75 97 ASP A CA 1
ATOM 757 C C . ASP A 1 97 ? 8.679 -4.106 -25.218 1.00 93.75 97 ASP A C 1
ATOM 759 O O . ASP A 1 97 ? 8.555 -5.048 -24.437 1.00 93.75 97 ASP A O 1
ATOM 763 N N . ASP A 1 98 ? 9.876 -3.643 -25.580 1.00 92.38 98 ASP A N 1
ATOM 764 C CA . ASP A 1 98 ? 11.117 -4.182 -25.047 1.00 92.38 98 ASP A CA 1
ATOM 765 C C . ASP A 1 98 ? 11.153 -4.030 -23.531 1.00 92.38 98 ASP A C 1
ATOM 767 O O . ASP A 1 98 ? 11.433 -5.005 -22.834 1.00 92.38 98 ASP A O 1
ATOM 771 N N . PHE A 1 99 ? 10.834 -2.846 -22.996 1.00 92.81 99 PHE A N 1
ATOM 772 C CA . PHE A 1 99 ? 10.767 -2.628 -21.554 1.00 92.81 99 PHE A CA 1
ATOM 773 C C . PHE A 1 99 ? 9.816 -3.623 -20.860 1.00 92.81 99 PHE A C 1
ATOM 775 O O . PHE A 1 99 ? 10.200 -4.217 -19.860 1.00 92.81 99 PHE A O 1
ATOM 782 N N . LEU A 1 100 ? 8.640 -3.898 -21.410 1.00 91.81 100 LEU A N 1
ATOM 783 C CA . LEU A 1 100 ? 7.675 -4.822 -20.806 1.00 91.81 100 LEU A CA 1
ATOM 784 C C . LEU A 1 100 ? 8.041 -6.304 -20.993 1.00 91.81 100 LEU A C 1
ATOM 786 O O . LEU A 1 100 ? 7.658 -7.137 -20.174 1.00 91.81 100 LEU A O 1
ATOM 790 N N . ALA A 1 101 ? 8.806 -6.643 -22.033 1.00 88.50 101 ALA A N 1
ATOM 791 C CA . ALA A 1 101 ? 9.176 -8.022 -22.351 1.00 88.50 101 ALA A CA 1
ATOM 792 C C . ALA A 1 101 ? 10.229 -8.634 -21.409 1.00 88.50 101 ALA A C 1
ATOM 794 O O . ALA A 1 101 ? 10.413 -9.853 -21.417 1.00 88.50 101 ALA A O 1
ATOM 795 N N . ALA A 1 102 ? 10.947 -7.837 -20.607 1.00 78.12 102 ALA A N 1
ATOM 796 C CA . ALA A 1 102 ? 11.870 -8.432 -19.640 1.00 78.12 102 ALA A CA 1
ATOM 797 C C . ALA A 1 102 ? 11.121 -9.002 -18.440 1.00 78.12 102 ALA A C 1
ATOM 799 O O . ALA A 1 102 ? 10.121 -8.429 -18.013 1.00 78.12 102 ALA A O 1
ATOM 800 N N . PRO A 1 103 ? 11.648 -10.066 -17.818 1.00 67.06 103 PRO A N 1
ATOM 801 C CA . PRO A 1 103 ? 11.180 -10.472 -16.506 1.00 67.06 103 PRO A CA 1
ATOM 802 C C . PRO A 1 103 ? 11.365 -9.321 -15.510 1.00 67.06 103 PRO A C 1
ATOM 804 O O . PRO A 1 103 ? 12.353 -8.580 -15.569 1.00 67.06 103 PRO A O 1
ATOM 807 N N . ALA A 1 104 ? 10.414 -9.176 -14.585 1.00 60.78 104 ALA A N 1
ATOM 808 C CA . ALA A 1 104 ? 10.560 -8.246 -13.476 1.00 60.78 104 ALA A CA 1
ATOM 809 C C . ALA A 1 104 ? 11.841 -8.616 -12.712 1.00 60.78 104 ALA A C 1
ATOM 811 O O . ALA A 1 104 ? 11.934 -9.712 -12.166 1.00 60.78 104 ALA A O 1
ATOM 812 N N . ALA A 1 105 ? 12.846 -7.738 -12.742 1.00 53.88 105 ALA A N 1
ATOM 813 C CA . ALA A 1 105 ? 14.088 -7.959 -12.012 1.00 53.88 105 ALA A CA 1
ATOM 814 C C . ALA A 1 105 ? 13.785 -8.036 -10.507 1.00 53.88 105 ALA A C 1
ATOM 816 O O . ALA A 1 105 ? 13.106 -7.143 -9.985 1.00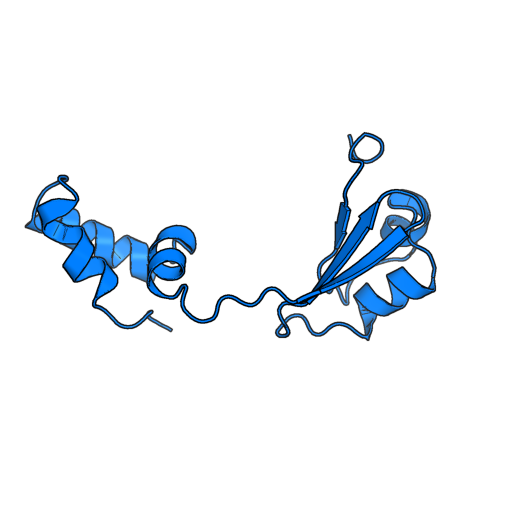 53.88 105 ALA A O 1
ATOM 817 N N . GLU A 1 106 ? 14.268 -9.107 -9.873 1.00 45.50 106 GLU A N 1
ATOM 818 C CA . GLU A 1 106 ? 14.160 -9.391 -8.434 1.00 45.50 106 GLU A CA 1
ATOM 819 C C . GLU A 1 106 ? 14.859 -8.318 -7.582 1.00 45.50 106 GLU A C 1
ATOM 821 O O . GLU A 1 106 ? 15.949 -7.839 -7.988 1.00 45.50 106 GLU A O 1
#

InterPro domains:
  IPR027417 P-loop containing nucleoside triphosphate hydrolase [G3DSA:3.40.50.300] (1-71)

Organism: NCBI:txid410659

Sequence (106 aa):
IVEQTPTKIFFPNPAAVAEDYVHGFGLTQREFALIKEQLDPGARMFLVKQGQQSVVCRLDLSGLEAEMQVISARSSGLRRMSALLHERGTDPKNWLDDFLAAPAAE

Secondary structure (DSSP, 8-state):
--TT-SEEEE---TT--HIIIIIIT---HHHHHIIIIIS-GGGTEEEEEETTEEEEEE---TT-HHHHHHHT--HHHHHHHHHHHHHH-S-GGGTHHHHHHS----

pLDDT: mean 91.95, std 8.82, range [45.5, 98.25]

Foldseek 3Di:
DLVPDQKDKAAADLPDDCCCVCVVNVDDPVQSCCSNPPDDNPQQWIWIDGPPDIDIDHDDCPPVQLVCLVPVPDPVLVVQQVVQCVVQNDPCVRRSVVSSPDHDDD